Protein AF-A0A1H7WSA3-F1 (afdb_monomer)

Radius of gyration: 20.1 Å; Cα contacts (8 Å, |Δi|>4): 77; chains: 1; bounding box: 46×27×59 Å

Solvent-accessible surface area (backbone atoms only — not comparable to full-atom values): 8936 Å² total; per-residue (Å²): 105,74,69,52,52,51,53,51,46,40,56,50,47,53,51,46,45,50,42,46,51,54,46,38,52,53,59,68,48,92,62,86,74,56,62,66,62,48,53,49,40,53,52,53,44,54,53,47,50,53,51,49,52,54,51,49,57,54,47,53,59,52,44,70,70,46,48,64,62,51,66,78,40,42,83,86,39,47,69,60,53,51,51,51,55,51,53,50,48,52,45,41,54,47,48,52,51,41,54,54,43,50,55,50,44,48,54,42,49,52,52,51,56,61,60,38,60,81,69,67,81,80,87,70,81,70,56,53,58,56,48,50,53,60,73,61,70,74,85,79,80,81,72,65,88,77,78,84,79,77,77,79,125

Foldseek 3Di:
DLLVLLVVLLVLLVVLLVLLVQLVCLLPDPDPRDLVSNVVSVVSNVVSVVVNVVSLVVNVVVCVVCVVVCVVPVVVCVVVVVSVVVSLVSSVVSLVSSVVSLVVSLVSVVVSVVVCVVVPPDDDPPVVVVVVCSVPPDDDNSDRDDDPPPPDD

Nearest PDB structures (foldseek):
  4j2c-assembly1_A  TM=6.382E-01  e=2.704E+00  Homo sapiens

Structure (mmCIF, N/CA/C/O backbone):
data_AF-A0A1H7WSA3-F1
#
_entry.id   AF-A0A1H7WSA3-F1
#
loop_
_atom_site.group_PDB
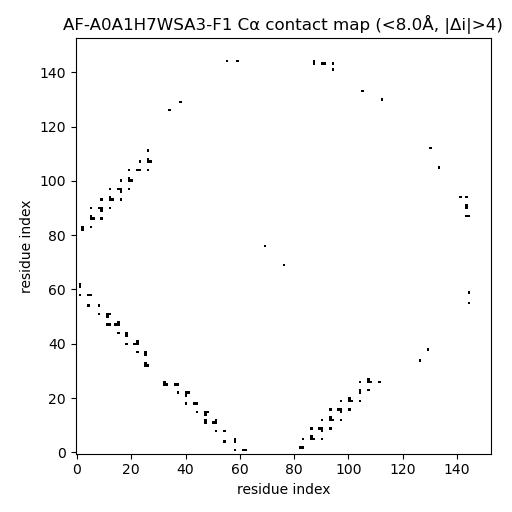_atom_site.id
_atom_site.type_symbol
_atom_site.label_atom_id
_atom_site.label_alt_id
_atom_site.label_comp_id
_atom_site.label_asym_id
_atom_site.label_entity_id
_atom_site.label_seq_id
_atom_site.pdbx_PDB_ins_code
_atom_site.Cartn_x
_atom_site.Cartn_y
_atom_site.Cartn_z
_atom_site.occupancy
_atom_site.B_iso_or_equiv
_atom_site.auth_seq_id
_atom_site.auth_comp_id
_atom_site.auth_asym_id
_atom_site.auth_atom_id
_atom_site.pdbx_PDB_model_num
ATOM 1 N N . MET A 1 1 ? -13.655 12.271 11.735 1.00 70.00 1 MET A N 1
ATOM 2 C CA . MET A 1 1 ? -12.325 12.266 12.392 1.00 70.00 1 MET A CA 1
ATOM 3 C C . MET A 1 1 ? -11.649 10.893 12.370 1.00 70.00 1 MET A C 1
ATOM 5 O O . MET A 1 1 ? -10.976 10.634 11.389 1.00 70.00 1 MET A O 1
ATOM 9 N N . MET A 1 2 ? -11.809 9.987 13.352 1.00 76.44 2 MET A N 1
ATOM 10 C CA . MET A 1 2 ? -11.056 8.708 13.328 1.00 76.44 2 MET A CA 1
ATOM 11 C C . MET A 1 2 ? -11.517 7.744 12.222 1.00 76.44 2 MET A C 1
ATOM 13 O O . MET A 1 2 ? -10.694 7.225 11.476 1.00 76.44 2 MET A O 1
ATOM 17 N N . GLU A 1 3 ? -12.832 7.548 12.076 1.00 84.75 3 GLU A N 1
ATOM 18 C CA . GLU A 1 3 ? -13.389 6.729 10.986 1.00 84.75 3 GLU A CA 1
ATOM 19 C C . GLU A 1 3 ? -12.986 7.265 9.609 1.00 84.75 3 GLU A C 1
ATOM 21 O O . GLU A 1 3 ? -12.591 6.525 8.720 1.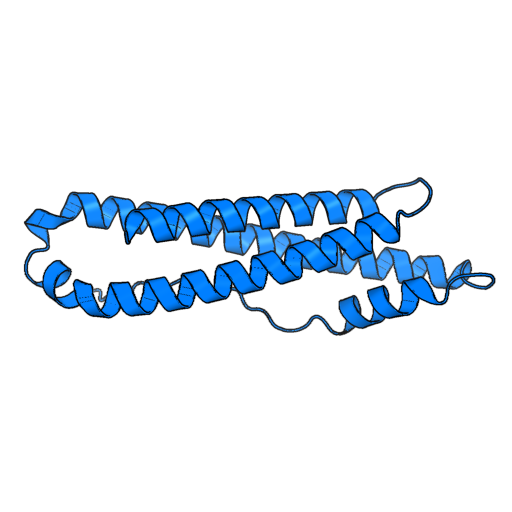00 84.75 3 GLU A O 1
ATOM 26 N N . GLU A 1 4 ? -13.078 8.580 9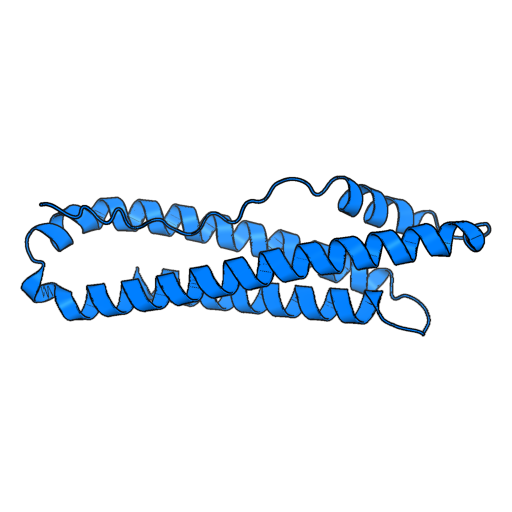.458 1.00 85.56 4 GLU A N 1
ATOM 27 C CA . GLU A 1 4 ? -12.749 9.312 8.240 1.00 85.56 4 GLU A CA 1
ATOM 28 C C . GLU A 1 4 ? -11.269 9.169 7.876 1.00 85.56 4 GLU A C 1
ATOM 30 O O . GLU A 1 4 ? -10.965 8.849 6.736 1.00 85.56 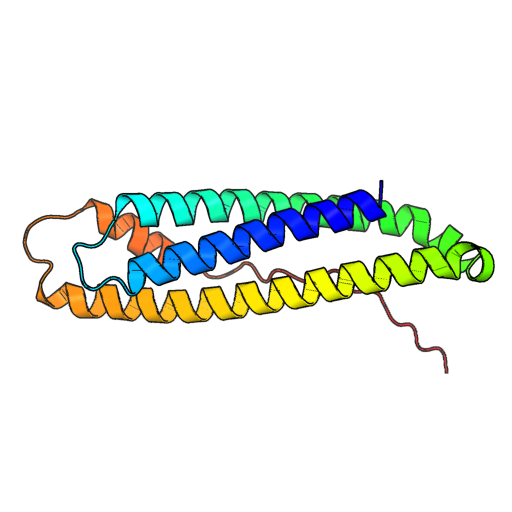4 GLU A O 1
ATOM 35 N N . SER A 1 5 ? -10.363 9.271 8.853 1.00 85.00 5 SER A N 1
ATOM 36 C CA . SER A 1 5 ? -8.932 9.024 8.650 1.00 85.00 5 SER A CA 1
ATOM 37 C C . SER A 1 5 ? -8.652 7.596 8.164 1.00 85.00 5 SER A C 1
ATOM 39 O O . SER A 1 5 ? -7.867 7.410 7.235 1.00 85.00 5 SER A O 1
ATOM 41 N N . LEU A 1 6 ? -9.335 6.588 8.726 1.00 85.81 6 LEU A N 1
ATOM 42 C CA . LEU A 1 6 ? -9.233 5.200 8.257 1.00 85.81 6 LEU A CA 1
ATOM 43 C C . LEU A 1 6 ? -9.774 5.037 6.828 1.00 85.81 6 LEU A C 1
ATOM 45 O O . LEU A 1 6 ? -9.137 4.389 6.001 1.00 85.81 6 LEU A O 1
ATOM 49 N N . ARG A 1 7 ? -10.917 5.654 6.515 1.00 91.00 7 ARG A N 1
ATOM 50 C CA . ARG A 1 7 ? -11.502 5.642 5.164 1.00 91.00 7 ARG A CA 1
ATOM 51 C C . ARG A 1 7 ? -10.621 6.355 4.142 1.00 91.00 7 ARG A C 1
ATOM 53 O O . ARG A 1 7 ? -10.497 5.888 3.016 1.00 91.00 7 ARG A O 1
ATOM 60 N N . ASP A 1 8 ? -9.991 7.459 4.515 1.00 90.31 8 ASP A N 1
ATOM 61 C CA . ASP A 1 8 ? -9.063 8.162 3.634 1.00 90.31 8 ASP A CA 1
ATOM 62 C C . ASP A 1 8 ? -7.786 7.354 3.413 1.00 90.31 8 ASP A C 1
ATOM 64 O O . ASP A 1 8 ? -7.286 7.309 2.292 1.00 90.31 8 ASP A O 1
ATOM 68 N N . LYS A 1 9 ? -7.305 6.634 4.434 1.00 87.25 9 LYS A N 1
ATOM 69 C CA . LYS A 1 9 ? -6.203 5.679 4.271 1.00 87.25 9 LYS A CA 1
ATOM 70 C C . LYS A 1 9 ? -6.561 4.566 3.286 1.00 87.25 9 LYS A C 1
ATOM 72 O O . LYS A 1 9 ? -5.736 4.253 2.436 1.00 87.25 9 LYS A O 1
ATOM 77 N N . ILE A 1 10 ? -7.778 4.022 3.350 1.00 92.50 10 ILE A N 1
ATOM 78 C CA . ILE A 1 10 ? -8.272 3.031 2.378 1.00 92.50 10 ILE A CA 1
ATOM 79 C C . ILE A 1 10 ? -8.197 3.585 0.952 1.00 92.50 10 ILE A C 1
ATOM 81 O O . ILE A 1 10 ? -7.566 2.958 0.110 1.00 92.50 10 ILE A O 1
ATOM 85 N N . LYS A 1 11 ? -8.724 4.790 0.694 1.00 94.38 11 LYS A N 1
ATOM 86 C CA . LYS A 1 11 ? -8.674 5.408 -0.648 1.00 94.38 11 LYS A CA 1
ATOM 87 C C . LYS A 1 11 ? -7.246 5.534 -1.182 1.00 94.38 11 LYS A C 1
ATOM 89 O O . LYS A 1 11 ? -6.987 5.236 -2.342 1.00 94.38 11 LYS A O 1
ATOM 94 N N . VAL A 1 12 ? -6.307 5.960 -0.335 1.00 90.94 12 VAL A N 1
ATOM 95 C CA . VAL A 1 12 ? -4.894 6.086 -0.731 1.00 90.94 12 VAL A CA 1
ATOM 96 C C . VAL A 1 12 ? -4.284 4.713 -1.028 1.00 90.94 12 VAL A C 1
ATOM 98 O O . VAL A 1 12 ? -3.535 4.569 -1.989 1.00 90.94 12 VAL A O 1
ATOM 101 N N . LEU A 1 13 ? -4.615 3.682 -0.246 1.00 89.19 13 LEU A N 1
ATOM 102 C CA . LEU A 1 13 ? -4.156 2.316 -0.511 1.00 89.19 13 LEU A CA 1
ATOM 103 C C . LEU A 1 13 ? -4.744 1.760 -1.818 1.00 89.19 13 LEU A C 1
ATOM 105 O O . LEU A 1 13 ? -4.021 1.126 -2.581 1.00 89.19 13 LEU A O 1
ATOM 109 N N . GLU A 1 14 ? -6.011 2.039 -2.124 1.00 94.94 14 GLU A N 1
ATOM 110 C CA . GLU A 1 14 ? -6.622 1.687 -3.413 1.00 94.94 14 GLU A CA 1
ATOM 111 C C . GLU A 1 14 ? -5.918 2.371 -4.596 1.00 94.94 14 GLU A C 1
ATOM 113 O O . GLU A 1 14 ? -5.734 1.755 -5.646 1.00 94.94 14 GLU A O 1
ATOM 118 N N . GLU A 1 15 ? -5.489 3.628 -4.442 1.00 92.75 15 GLU A N 1
ATOM 119 C CA . GLU A 1 15 ? -4.675 4.327 -5.446 1.00 92.75 15 GLU A CA 1
ATOM 120 C C . GLU A 1 15 ? -3.315 3.640 -5.646 1.00 92.75 15 GLU A C 1
ATOM 122 O O . GLU A 1 15 ? -2.902 3.428 -6.785 1.00 92.75 15 GLU A O 1
ATOM 127 N N . ILE A 1 16 ? -2.655 3.197 -4.570 1.00 87.75 16 ILE A N 1
ATOM 128 C CA . ILE A 1 16 ? -1.394 2.439 -4.670 1.00 87.75 16 ILE A CA 1
ATOM 129 C C . ILE A 1 16 ? -1.610 1.105 -5.396 1.00 87.75 16 ILE A C 1
ATOM 131 O O . ILE A 1 16 ? -0.787 0.724 -6.230 1.00 87.75 16 ILE A O 1
ATOM 135 N N . VAL A 1 17 ? -2.717 0.404 -5.126 1.00 91.19 17 VAL A N 1
ATOM 136 C CA . VAL A 1 17 ? -3.071 -0.829 -5.849 1.00 91.19 17 VAL A CA 1
ATOM 137 C C . VAL A 1 17 ? -3.222 -0.557 -7.347 1.00 91.19 17 VAL A C 1
ATOM 139 O O . VAL A 1 17 ? -2.699 -1.323 -8.153 1.00 91.19 17 VAL A O 1
ATOM 142 N N . LYS A 1 18 ? -3.867 0.548 -7.741 1.00 92.31 18 LYS A N 1
ATOM 143 C CA . LYS A 1 18 ? -3.987 0.930 -9.159 1.00 92.31 18 LYS A CA 1
ATOM 144 C C . LYS A 1 18 ? -2.627 1.217 -9.792 1.00 92.31 18 LYS A C 1
ATOM 146 O O . LYS A 1 18 ? -2.355 0.711 -10.873 1.00 92.31 18 LYS A O 1
ATOM 151 N N . GLU A 1 19 ? -1.750 1.961 -9.119 1.00 86.38 19 GLU A N 1
ATOM 152 C CA . GLU A 1 19 ? -0.394 2.229 -9.627 1.00 86.38 19 GLU A CA 1
ATOM 153 C C . GLU A 1 19 ? 0.456 0.948 -9.730 1.00 86.38 19 GLU A C 1
ATOM 155 O O . GLU A 1 19 ? 1.270 0.814 -10.646 1.00 86.38 19 GLU A O 1
ATOM 160 N N . ASN A 1 20 ? 0.252 -0.032 -8.840 1.00 87.12 20 ASN A N 1
ATOM 161 C CA . ASN A 1 20 ? 0.852 -1.364 -8.971 1.00 87.12 20 ASN A CA 1
ATOM 162 C C . ASN A 1 20 ? 0.411 -2.067 -10.256 1.00 87.12 20 ASN A C 1
ATOM 164 O O . ASN A 1 20 ? 1.251 -2.638 -10.952 1.00 87.12 20 ASN A O 1
ATOM 168 N N . GLU A 1 21 ? -0.878 -2.020 -10.577 1.00 90.56 21 GLU A N 1
ATOM 169 C CA . GLU A 1 21 ? -1.415 -2.627 -11.795 1.00 90.56 21 GLU A CA 1
ATOM 170 C C . GLU A 1 21 ? -0.928 -1.893 -13.053 1.00 90.56 21 GLU A C 1
ATOM 172 O O . GLU A 1 21 ? -0.457 -2.545 -13.980 1.00 90.56 21 GLU A O 1
ATOM 177 N N . THR A 1 22 ? -0.902 -0.557 -13.056 1.00 88.25 22 THR A N 1
ATOM 178 C CA . THR A 1 22 ? -0.330 0.237 -14.159 1.00 88.25 22 THR A CA 1
ATOM 179 C C . THR A 1 22 ? 1.133 -0.130 -14.413 1.00 88.25 22 THR A C 1
ATOM 181 O O . THR A 1 22 ? 1.538 -0.385 -15.546 1.00 88.25 22 THR A O 1
ATOM 184 N N . GLN A 1 23 ? 1.947 -0.206 -13.355 1.00 80.88 23 GLN A N 1
ATOM 185 C CA . GLN A 1 23 ? 3.353 -0.592 -13.479 1.00 80.88 23 GLN A CA 1
ATOM 186 C C . GLN A 1 23 ? 3.503 -2.000 -14.069 1.00 80.88 23 GLN A C 1
ATOM 188 O O . GLN A 1 23 ? 4.384 -2.241 -14.894 1.00 80.88 23 GLN A O 1
ATOM 193 N N . ARG A 1 24 ? 2.647 -2.929 -13.649 1.00 88.38 24 ARG A N 1
ATOM 194 C CA . ARG A 1 24 ? 2.622 -4.303 -14.145 1.00 88.38 24 ARG A CA 1
ATOM 195 C C . ARG A 1 24 ? 2.303 -4.359 -15.634 1.00 88.38 24 ARG A C 1
ATOM 197 O O . ARG A 1 24 ? 3.008 -5.044 -16.364 1.00 88.38 24 ARG A O 1
ATOM 204 N N . GLU A 1 25 ? 1.295 -3.616 -16.083 1.00 88.69 25 GLU A N 1
ATOM 205 C CA . GLU A 1 25 ? 0.914 -3.524 -17.498 1.00 88.69 25 GLU A CA 1
ATOM 206 C C . GLU A 1 25 ? 2.052 -2.965 -18.361 1.00 88.69 25 GLU A C 1
ATOM 208 O O . GLU A 1 25 ? 2.332 -3.501 -19.432 1.00 88.69 25 GLU A O 1
ATOM 213 N N . ILE A 1 26 ? 2.768 -1.946 -17.872 1.00 82.31 26 ILE A N 1
ATOM 214 C CA . ILE A 1 26 ? 3.942 -1.389 -18.563 1.00 82.31 26 ILE A CA 1
ATOM 215 C C . ILE A 1 26 ? 5.067 -2.431 -18.666 1.00 82.31 26 ILE A C 1
ATOM 217 O O . ILE A 1 26 ? 5.687 -2.567 -19.720 1.00 82.31 26 ILE A O 1
ATOM 221 N N . LEU A 1 27 ? 5.322 -3.181 -17.589 1.00 79.38 27 LEU A N 1
ATOM 222 C CA . LEU A 1 27 ? 6.366 -4.210 -17.535 1.00 79.38 27 LEU A CA 1
ATOM 223 C C . LEU A 1 27 ? 6.038 -5.465 -18.360 1.00 79.38 27 LEU A C 1
ATOM 225 O O . LEU A 1 27 ? 6.951 -6.137 -18.836 1.00 79.38 27 LEU A O 1
ATOM 229 N N . GLU A 1 28 ? 4.755 -5.798 -18.506 1.00 83.25 28 GLU A N 1
ATOM 230 C CA . GLU A 1 28 ? 4.269 -6.938 -19.295 1.00 83.25 28 GLU A CA 1
ATOM 231 C C . GLU A 1 28 ? 4.000 -6.576 -20.764 1.00 83.25 28 GLU A C 1
ATOM 233 O O . GLU A 1 28 ? 3.776 -7.469 -21.584 1.00 83.25 28 GLU A O 1
ATOM 238 N N . SER A 1 29 ? 4.038 -5.286 -21.116 1.00 77.75 29 SER A N 1
ATOM 239 C CA . SER A 1 29 ? 3.805 -4.819 -22.481 1.00 77.75 29 SER A CA 1
ATOM 240 C C . SER A 1 29 ? 4.783 -5.460 -23.465 1.00 77.75 29 SER A C 1
ATOM 242 O O . SER A 1 29 ? 6.002 -5.386 -23.320 1.00 77.75 29 SER A O 1
ATOM 244 N N . THR A 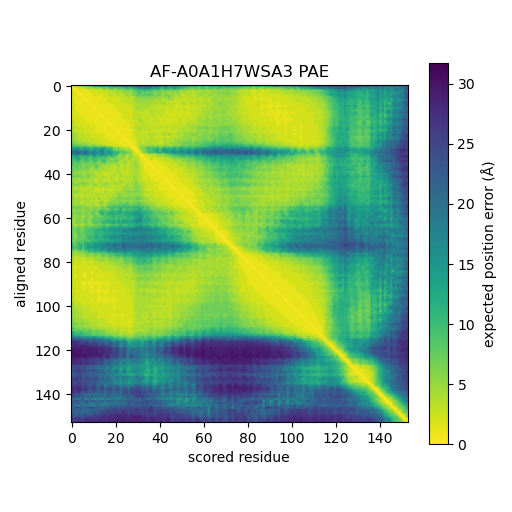1 30 ? 4.234 -6.046 -24.529 1.00 64.88 30 THR A N 1
ATOM 245 C CA . THR A 1 30 ? 5.005 -6.612 -25.645 1.00 64.88 30 THR A CA 1
ATOM 246 C C . THR A 1 30 ? 5.345 -5.573 -26.720 1.00 64.88 30 THR A C 1
ATOM 248 O O . THR A 1 30 ? 5.890 -5.926 -27.765 1.00 64.88 30 THR A O 1
ATOM 251 N N . THR A 1 31 ? 4.969 -4.306 -26.514 1.00 69.06 31 THR A N 1
ATOM 252 C CA . THR A 1 31 ? 5.271 -3.179 -27.413 1.00 69.06 31 THR A CA 1
ATOM 253 C C . THR A 1 31 ? 6.453 -2.357 -26.880 1.00 69.06 31 THR A C 1
ATOM 255 O O . THR A 1 31 ? 7.155 -2.796 -25.971 1.00 69.06 31 THR A O 1
ATOM 258 N N . ALA A 1 32 ? 6.738 -1.185 -27.462 1.00 68.75 32 ALA A N 1
ATOM 259 C CA . ALA A 1 32 ? 7.816 -0.327 -26.975 1.00 68.75 32 ALA A CA 1
ATOM 260 C C . ALA A 1 32 ? 7.583 0.060 -25.505 1.00 68.75 32 ALA A C 1
ATOM 262 O O . ALA A 1 32 ? 6.511 0.544 -25.150 1.00 68.75 32 ALA A O 1
ATOM 263 N N . PHE A 1 33 ? 8.596 -0.143 -24.665 1.00 70.12 33 PHE A N 1
ATOM 264 C CA . PHE A 1 33 ? 8.510 0.154 -23.239 1.00 70.12 33 PHE A CA 1
ATOM 265 C C . PHE A 1 33 ? 8.337 1.651 -22.977 1.00 70.12 33 PHE A C 1
ATOM 267 O O . PHE A 1 33 ? 9.135 2.475 -23.443 1.00 70.12 33 PHE A O 1
ATOM 274 N N . ASP A 1 34 ? 7.297 1.980 -22.212 1.00 75.25 34 ASP A N 1
ATOM 275 C CA . ASP A 1 34 ? 6.982 3.343 -21.800 1.00 75.25 34 ASP A CA 1
ATOM 276 C C . ASP A 1 34 ? 7.811 3.744 -20.573 1.00 75.25 34 ASP A C 1
ATOM 278 O O . ASP A 1 34 ? 7.371 3.651 -19.427 1.00 75.25 34 ASP A O 1
ATOM 282 N N . GLU A 1 35 ? 9.045 4.189 -20.826 1.00 70.06 35 GLU A N 1
ATOM 283 C CA . GLU A 1 35 ? 9.962 4.658 -19.776 1.00 70.06 35 GLU A CA 1
ATOM 284 C C . GLU A 1 35 ? 9.371 5.807 -18.963 1.00 70.06 35 GLU A C 1
ATOM 286 O O . GLU A 1 35 ? 9.496 5.835 -17.742 1.00 70.06 35 GLU A O 1
ATOM 291 N N . LYS A 1 36 ? 8.701 6.745 -19.637 1.00 74.38 36 LYS A N 1
ATOM 292 C CA . LYS A 1 36 ? 8.157 7.928 -18.980 1.00 74.38 36 LYS A CA 1
ATOM 293 C C . LYS A 1 36 ? 6.977 7.550 -18.085 1.00 74.38 36 LYS A C 1
ATOM 295 O O . LYS A 1 36 ? 6.923 7.991 -16.940 1.00 74.38 36 LYS A O 1
ATOM 300 N N . GLY A 1 37 ? 6.071 6.705 -18.577 1.00 76.00 37 GLY A N 1
ATOM 301 C CA . GLY A 1 37 ? 4.964 6.175 -17.783 1.00 76.00 37 GLY A CA 1
ATOM 302 C C . GLY A 1 37 ? 5.444 5.376 -16.570 1.00 76.00 37 GLY A C 1
ATOM 303 O O . GLY A 1 37 ? 4.876 5.509 -15.486 1.00 76.00 37 GLY A O 1
ATOM 304 N N . PHE A 1 38 ? 6.529 4.608 -16.719 1.00 72.81 38 PHE A N 1
ATOM 305 C CA . PHE A 1 38 ? 7.140 3.863 -15.618 1.00 72.81 38 PHE A CA 1
ATOM 306 C C . PHE A 1 38 ? 7.720 4.785 -14.531 1.00 72.81 38 PHE A C 1
ATOM 308 O O . PHE A 1 38 ? 7.432 4.591 -13.347 1.00 72.81 38 PHE A O 1
ATOM 315 N N . ASP A 1 39 ? 8.476 5.818 -14.919 1.00 72.38 39 ASP A N 1
ATOM 316 C CA . ASP A 1 39 ? 9.055 6.802 -13.991 1.00 72.38 39 ASP A CA 1
ATOM 317 C C . ASP A 1 39 ? 7.973 7.599 -13.247 1.00 72.38 39 ASP A C 1
ATOM 319 O O . ASP A 1 39 ? 8.063 7.841 -12.036 1.00 72.38 39 ASP A O 1
ATOM 323 N N . GLU A 1 40 ? 6.913 7.985 -13.958 1.00 79.69 40 GLU A N 1
ATOM 324 C CA . GLU A 1 40 ? 5.772 8.680 -13.374 1.00 79.69 40 GLU A CA 1
ATOM 325 C C . GLU A 1 40 ? 5.004 7.793 -12.382 1.00 79.69 40 GLU A C 1
ATOM 327 O O . GLU A 1 40 ? 4.659 8.261 -11.295 1.00 79.69 40 GLU A O 1
ATOM 332 N N . ALA A 1 41 ? 4.775 6.516 -12.714 1.00 76.50 41 ALA A N 1
ATOM 333 C CA . ALA A 1 41 ? 4.115 5.559 -11.821 1.00 76.50 41 ALA A CA 1
ATOM 334 C C . ALA A 1 41 ? 4.918 5.349 -10.527 1.00 76.50 41 ALA A C 1
ATOM 336 O O . ALA A 1 41 ? 4.360 5.341 -9.429 1.00 76.50 41 ALA A O 1
ATOM 337 N N . ILE A 1 42 ? 6.246 5.253 -10.634 1.00 76.12 42 ILE A N 1
ATOM 338 C CA . ILE A 1 42 ? 7.144 5.186 -9.475 1.00 76.12 42 ILE A CA 1
ATOM 339 C C . ILE A 1 42 ? 7.034 6.450 -8.612 1.00 76.12 42 ILE A C 1
ATOM 341 O O . ILE A 1 42 ? 6.894 6.363 -7.389 1.00 76.12 42 ILE A O 1
ATOM 345 N N . SER A 1 43 ? 7.079 7.622 -9.245 1.00 77.44 43 SER A N 1
ATOM 346 C CA . SER A 1 43 ? 7.044 8.913 -8.553 1.00 77.44 43 SER A CA 1
ATOM 347 C C . SER A 1 43 ? 5.730 9.105 -7.793 1.00 77.44 43 SER A C 1
ATOM 349 O O . SER A 1 43 ? 5.753 9.381 -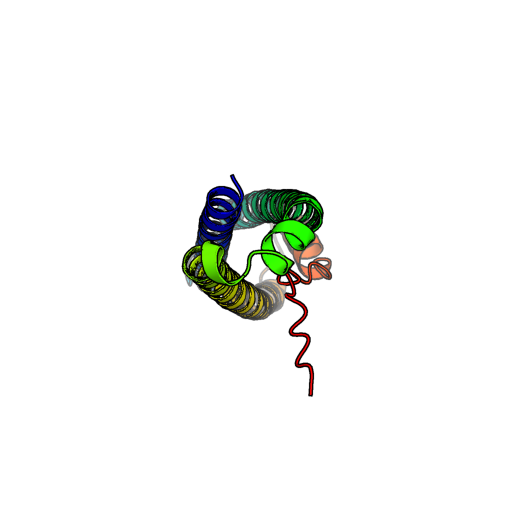6.591 1.00 77.44 43 SER A O 1
ATOM 351 N N . ARG A 1 44 ? 4.591 8.860 -8.460 1.00 78.00 44 ARG A N 1
ATOM 352 C CA . ARG A 1 44 ? 3.253 8.910 -7.849 1.00 78.00 44 ARG A CA 1
ATOM 353 C C . ARG A 1 44 ? 3.144 7.951 -6.672 1.00 78.00 44 ARG A C 1
ATOM 355 O O . ARG A 1 44 ? 2.674 8.329 -5.601 1.00 78.00 44 ARG A O 1
ATOM 362 N N . LYS A 1 45 ? 3.651 6.727 -6.820 1.00 77.06 45 LYS A N 1
ATOM 363 C CA . LYS A 1 45 ? 3.636 5.744 -5.736 1.00 77.06 45 LYS A CA 1
ATOM 364 C C . LYS A 1 45 ? 4.448 6.197 -4.523 1.00 77.06 45 LYS A C 1
ATOM 366 O O . LYS A 1 45 ? 3.994 6.036 -3.392 1.00 77.06 45 LYS A O 1
ATOM 371 N N . GLY A 1 46 ? 5.607 6.818 -4.741 1.00 76.69 46 GLY A N 1
ATOM 372 C CA . GLY A 1 46 ? 6.407 7.409 -3.667 1.00 76.69 46 GLY A CA 1
ATOM 373 C C . GLY A 1 46 ? 5.654 8.490 -2.882 1.00 76.69 46 GLY A C 1
ATOM 374 O O . GLY A 1 46 ? 5.752 8.540 -1.657 1.00 76.69 46 GLY A O 1
ATOM 375 N N . GLU A 1 47 ? 4.870 9.332 -3.557 1.00 81.94 47 GLU A N 1
ATOM 376 C CA . GLU A 1 47 ? 4.021 10.340 -2.905 1.00 81.94 47 GLU A CA 1
ATOM 377 C C . GLU A 1 47 ? 2.878 9.707 -2.105 1.00 81.94 47 GLU A C 1
ATOM 379 O O . GLU A 1 47 ? 2.632 10.093 -0.958 1.00 81.94 47 GLU A O 1
ATOM 384 N N . LEU A 1 48 ? 2.219 8.696 -2.677 1.00 78.06 48 LEU A N 1
ATOM 385 C CA . LEU A 1 48 ? 1.146 7.960 -2.011 1.00 78.06 48 LEU A CA 1
ATOM 386 C C . LEU A 1 48 ? 1.647 7.243 -0.751 1.00 78.06 48 LEU A C 1
ATOM 388 O O . LEU A 1 48 ? 0.982 7.302 0.280 1.00 78.06 48 LEU A O 1
ATOM 392 N N . ILE A 1 49 ? 2.841 6.641 -0.785 1.00 77.94 49 ILE A N 1
ATOM 393 C CA . ILE A 1 49 ? 3.458 6.005 0.392 1.00 77.94 49 ILE A CA 1
ATOM 394 C C . ILE A 1 49 ? 3.672 7.025 1.515 1.00 77.94 49 ILE A C 1
ATOM 396 O O . ILE A 1 49 ? 3.241 6.778 2.640 1.00 77.94 49 ILE A O 1
ATOM 400 N N . ARG A 1 50 ? 4.236 8.205 1.217 1.00 80.19 50 ARG A N 1
ATOM 401 C CA . ARG A 1 50 ? 4.395 9.273 2.227 1.00 80.19 50 ARG A CA 1
ATOM 402 C C . ARG A 1 50 ? 3.049 9.703 2.812 1.00 80.19 50 ARG A C 1
ATOM 404 O O . ARG A 1 50 ? 2.940 9.992 4.001 1.00 80.19 50 ARG A O 1
ATOM 411 N N . ARG A 1 51 ? 1.998 9.746 1.988 1.00 81.25 51 ARG A N 1
ATOM 412 C CA . ARG A 1 51 ? 0.638 10.054 2.449 1.00 81.25 51 ARG A CA 1
ATOM 413 C C . ARG A 1 51 ? 0.099 8.969 3.385 1.00 81.25 51 ARG A C 1
ATOM 415 O O . ARG A 1 51 ? -0.513 9.313 4.394 1.00 81.25 51 ARG A O 1
ATOM 422 N N . VAL A 1 52 ? 0.348 7.691 3.094 1.00 78.69 52 VAL A N 1
ATOM 423 C CA . VAL A 1 52 ? -0.003 6.569 3.983 1.00 78.69 52 VAL A CA 1
ATOM 424 C C . VAL A 1 52 ? 0.736 6.663 5.319 1.00 78.69 52 VAL A C 1
ATOM 426 O O . VAL A 1 52 ? 0.103 6.462 6.354 1.00 78.69 52 VAL A O 1
ATOM 429 N N . GLU A 1 53 ? 2.030 6.993 5.313 1.00 78.06 53 GLU A N 1
ATOM 430 C CA . GLU A 1 53 ? 2.840 7.177 6.530 1.00 78.06 53 GLU A CA 1
ATOM 431 C C . GLU A 1 53 ? 2.272 8.300 7.409 1.00 78.06 53 GLU A C 1
ATOM 433 O O . GLU A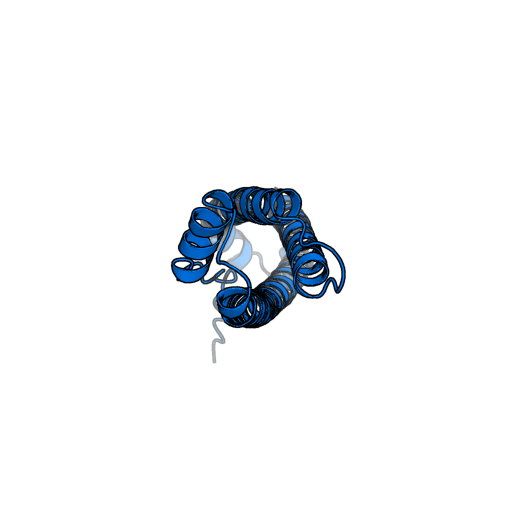 1 53 ? 1.941 8.064 8.570 1.00 78.06 53 GLU A O 1
ATOM 438 N N . ASN A 1 54 ? 2.005 9.473 6.826 1.00 78.81 54 ASN A N 1
ATOM 439 C CA . ASN A 1 54 ? 1.404 10.601 7.546 1.00 78.81 54 ASN A CA 1
ATOM 440 C C . ASN A 1 54 ? 0.027 10.263 8.149 1.00 78.81 54 ASN A C 1
ATOM 442 O O . ASN A 1 54 ? -0.298 10.679 9.263 1.00 78.81 54 ASN A O 1
ATOM 446 N N . LEU A 1 55 ? -0.804 9.510 7.418 1.00 77.75 55 LEU A N 1
ATOM 447 C CA . LEU A 1 55 ? -2.100 9.048 7.925 1.00 77.75 55 LEU A CA 1
ATOM 448 C C . LEU A 1 55 ? -1.940 8.042 9.071 1.00 77.75 55 LEU A C 1
ATOM 450 O O . LEU A 1 55 ? -2.780 8.005 9.970 1.00 77.75 55 LEU A O 1
ATOM 454 N N . ASN A 1 56 ? -0.877 7.235 9.054 1.00 75.88 56 ASN A N 1
ATOM 455 C CA . ASN A 1 56 ? -0.592 6.265 10.103 1.00 75.88 56 ASN A CA 1
ATOM 456 C C . ASN A 1 56 ? -0.223 6.954 11.423 1.00 75.88 56 ASN A C 1
ATOM 458 O O . ASN A 1 56 ? -0.820 6.646 12.454 1.00 75.88 56 ASN A O 1
ATOM 462 N N . ASP A 1 57 ? 0.667 7.942 11.362 1.00 74.69 57 ASP A N 1
ATOM 463 C CA . ASP A 1 57 ? 1.093 8.719 12.530 1.00 74.69 57 ASP A CA 1
ATOM 464 C C . ASP A 1 57 ? -0.087 9.488 13.149 1.00 74.69 57 ASP A C 1
ATOM 466 O O . ASP A 1 57 ? -0.277 9.521 14.371 1.00 74.69 57 ASP A O 1
ATOM 470 N N . GLY A 1 58 ? -0.942 10.068 12.297 1.00 72.62 58 GLY A N 1
ATOM 471 C CA . GLY A 1 58 ? -2.163 10.748 12.729 1.00 72.62 58 GLY A CA 1
ATOM 472 C C . GLY A 1 58 ? -3.163 9.810 13.412 1.00 72.62 58 GLY A C 1
ATOM 473 O O . GLY A 1 58 ? -3.786 10.191 14.408 1.00 72.62 58 GLY A O 1
ATOM 474 N N . PHE A 1 59 ? -3.299 8.577 12.914 1.00 74.38 59 PHE A N 1
ATOM 475 C CA . PHE A 1 59 ? -4.174 7.566 13.504 1.00 74.38 59 PHE A CA 1
ATOM 476 C C . PHE A 1 59 ? -3.686 7.114 14.884 1.00 74.38 59 PHE A C 1
ATOM 478 O O . PHE A 1 59 ? -4.487 7.065 15.817 1.00 74.38 59 PHE A O 1
ATOM 485 N N . GLU A 1 60 ? -2.392 6.821 15.034 1.00 75.88 60 GLU A N 1
ATOM 486 C CA . GLU A 1 60 ? -1.813 6.356 16.300 1.00 75.88 60 GLU A CA 1
ATOM 487 C C . GLU A 1 60 ? -1.960 7.418 17.401 1.00 75.88 60 GLU A C 1
ATOM 489 O O . GLU A 1 60 ? -2.427 7.120 18.502 1.00 75.88 60 GLU A O 1
ATOM 494 N N . SER A 1 61 ? -1.717 8.692 17.069 1.00 76.62 61 SER A N 1
ATOM 495 C CA . SER A 1 61 ? -1.934 9.809 17.998 1.00 76.62 61 SER A CA 1
ATOM 496 C C . SER A 1 61 ? -3.401 9.972 18.417 1.00 76.62 61 SER A C 1
ATOM 498 O O . SER A 1 61 ? -3.693 10.235 19.586 1.00 76.62 61 SER A O 1
ATOM 500 N N . LEU A 1 62 ? -4.342 9.823 17.476 1.00 73.94 62 LEU A N 1
ATOM 501 C CA . LEU A 1 62 ? -5.776 9.881 17.770 1.00 73.94 62 LEU A CA 1
ATOM 502 C C . LEU A 1 62 ? -6.216 8.706 18.641 1.00 73.94 62 LEU A C 1
ATOM 504 O O . LEU A 1 62 ? -6.981 8.916 19.581 1.00 73.94 62 LEU A O 1
ATOM 508 N N . TYR A 1 63 ? -5.727 7.499 18.352 1.00 73.50 63 TYR A N 1
ATOM 509 C CA . TYR A 1 63 ? -6.075 6.287 19.085 1.00 73.50 63 TYR A CA 1
ATOM 510 C C . TYR A 1 63 ? -5.647 6.366 20.545 1.00 73.50 63 TYR A C 1
ATOM 512 O O . TYR A 1 63 ? -6.478 6.154 21.424 1.00 73.50 63 TYR A O 1
ATOM 520 N N . GLU A 1 64 ? -4.402 6.758 20.816 1.00 79.12 64 GLU A N 1
ATOM 521 C CA . GLU A 1 64 ? -3.890 6.883 22.185 1.00 79.12 64 GLU A CA 1
ATOM 522 C C . GLU A 1 64 ? -4.720 7.851 23.043 1.00 79.12 64 GLU A C 1
ATOM 524 O O . GLU A 1 64 ? -4.914 7.625 24.238 1.00 79.12 64 GLU A O 1
ATOM 529 N N . ARG A 1 65 ? -5.295 8.897 22.434 1.00 77.69 65 ARG A N 1
ATOM 530 C CA . ARG A 1 65 ? -6.172 9.848 23.137 1.00 77.69 65 ARG A CA 1
ATOM 531 C C . ARG A 1 65 ? -7.542 9.268 23.475 1.00 77.69 65 ARG A C 1
ATOM 533 O O . ARG A 1 65 ? -8.083 9.597 24.526 1.00 77.69 65 ARG A O 1
ATOM 540 N N . VAL A 1 66 ? -8.109 8.436 22.599 1.00 74.69 66 VAL A N 1
ATOM 541 C CA . VAL A 1 66 ? -9.480 7.909 22.754 1.00 74.69 66 VAL A CA 1
ATOM 542 C C . VAL A 1 66 ? -9.531 6.505 23.359 1.00 74.69 66 VAL A C 1
ATOM 544 O O . VAL A 1 66 ? -10.597 6.057 23.771 1.00 74.69 66 VAL A O 1
ATOM 547 N N . LYS A 1 67 ? -8.396 5.801 23.452 1.00 80.00 67 LYS A N 1
ATOM 548 C CA . LYS A 1 67 ? -8.320 4.414 23.929 1.00 80.00 67 LYS A CA 1
ATOM 549 C C . LYS A 1 67 ? -8.899 4.239 25.335 1.00 80.00 67 LYS A C 1
ATOM 551 O O . LYS A 1 67 ? -9.706 3.336 25.532 1.00 80.00 67 LYS A O 1
ATOM 556 N N . LYS A 1 68 ? -8.552 5.117 26.284 1.00 79.12 68 LYS A N 1
ATOM 557 C CA . LYS A 1 68 ? -9.099 5.064 27.655 1.00 79.12 68 LYS A CA 1
ATOM 558 C C . LYS A 1 68 ? -10.622 5.212 27.679 1.00 79.12 68 LYS A C 1
ATOM 560 O O . LYS A 1 68 ? -11.304 4.423 28.320 1.00 79.12 68 LYS A O 1
ATOM 565 N N . GLU A 1 69 ? -11.159 6.166 26.923 1.00 75.94 69 GLU A N 1
ATOM 566 C CA . GLU A 1 69 ? -12.605 6.407 26.843 1.00 75.94 69 GLU A CA 1
ATOM 567 C C . GLU A 1 69 ? -13.348 5.214 26.214 1.00 75.94 69 GLU A C 1
ATOM 569 O O . GLU A 1 69 ? -14.405 4.797 26.696 1.00 75.94 69 GLU A O 1
ATOM 574 N N . LEU A 1 70 ? -12.760 4.613 25.173 1.00 75.00 70 LEU A N 1
ATOM 575 C CA . LEU A 1 70 ? -13.281 3.403 24.537 1.00 75.00 70 LEU A CA 1
ATOM 576 C C . LEU A 1 70 ? -13.244 2.190 25.475 1.00 75.00 70 LEU A C 1
ATOM 578 O O . LEU A 1 70 ? -14.130 1.341 25.389 1.00 75.00 70 LEU A O 1
ATOM 582 N N . GLU A 1 71 ? -12.243 2.093 26.352 1.00 75.50 71 GLU A N 1
ATOM 583 C CA . GLU A 1 71 ? -12.099 1.001 27.317 1.00 75.50 71 GLU A CA 1
ATOM 584 C C . GLU A 1 71 ? -13.063 1.118 28.504 1.00 75.50 71 GLU A C 1
ATOM 586 O O . GLU A 1 71 ? -13.595 0.098 28.946 1.00 75.50 71 GLU A O 1
ATOM 591 N N . GLU A 1 72 ? -13.328 2.336 28.978 1.00 79.50 72 GLU A N 1
ATOM 592 C CA . GLU A 1 72 ? -14.227 2.611 30.106 1.00 79.50 72 GLU A CA 1
ATOM 593 C C . GLU A 1 72 ? -15.716 2.532 29.719 1.00 79.50 72 GLU A C 1
ATOM 595 O O . GLU A 1 72 ? -16.552 2.183 30.549 1.00 79.50 72 GLU A O 1
ATOM 600 N N . ASN A 1 73 ? -16.064 2.796 28.451 1.00 79.56 73 ASN A N 1
ATOM 601 C CA . ASN A 1 73 ? -17.450 2.815 27.954 1.00 79.56 73 ASN A CA 1
ATOM 602 C C . ASN A 1 73 ? -17.696 1.842 26.782 1.00 79.56 73 ASN A C 1
ATOM 604 O O . ASN A 1 73 ? -18.448 2.150 25.849 1.00 79.56 73 ASN A O 1
ATOM 608 N N . LYS A 1 74 ? -17.085 0.648 26.821 1.00 70.19 74 LYS A N 1
ATOM 609 C CA . LYS A 1 74 ? -17.122 -0.347 25.724 1.00 70.19 74 LYS A CA 1
ATOM 610 C C . LYS A 1 74 ? -18.523 -0.638 25.184 1.00 70.19 74 LYS A C 1
ATOM 612 O O . LYS A 1 74 ? -18.702 -0.687 23.967 1.00 70.19 74 LYS A O 1
ATOM 617 N N . ASP A 1 75 ? -19.520 -0.783 26.055 1.00 76.94 75 ASP A N 1
ATOM 618 C CA . ASP A 1 75 ? -20.887 -1.122 25.639 1.00 76.94 75 ASP A CA 1
ATOM 619 C C . ASP A 1 75 ? -21.549 -0.010 24.815 1.00 76.94 75 ASP A C 1
ATOM 621 O O . ASP A 1 75 ? -22.236 -0.293 23.834 1.00 76.94 75 ASP A O 1
ATOM 625 N N . LYS A 1 76 ? -21.276 1.260 25.141 1.00 79.88 76 LYS A N 1
ATOM 626 C CA . LYS A 1 76 ? -21.799 2.423 24.403 1.00 79.88 76 LYS A CA 1
ATOM 627 C C . LYS A 1 76 ? -21.107 2.632 23.056 1.00 79.88 76 LYS A C 1
ATOM 629 O O . LYS A 1 76 ? -21.674 3.261 22.165 1.00 79.88 76 LYS A O 1
ATOM 634 N N . HIS A 1 77 ? -19.889 2.118 22.895 1.00 79.12 77 HIS A N 1
ATOM 635 C CA . HIS A 1 77 ? -19.080 2.307 21.687 1.00 79.12 77 HIS A CA 1
ATOM 636 C C . HIS A 1 77 ? -18.947 1.051 20.826 1.00 79.12 77 HIS A C 1
ATOM 638 O O . HIS A 1 77 ? -18.269 1.084 19.798 1.00 79.12 77 HIS A O 1
ATOM 644 N N . ARG A 1 78 ? -19.623 -0.041 21.192 1.00 82.06 78 ARG A N 1
ATOM 645 C CA . ARG A 1 78 ? -19.493 -1.357 20.556 1.00 82.06 78 ARG A CA 1
ATOM 646 C C . ARG A 1 78 ? -19.680 -1.330 19.037 1.00 82.06 78 ARG A C 1
ATOM 648 O O . ARG A 1 78 ? -18.902 -1.952 18.316 1.00 82.06 78 ARG A O 1
ATOM 655 N N . GLU A 1 79 ? -20.675 -0.596 18.542 1.00 85.31 79 GLU A N 1
ATOM 656 C CA . GLU A 1 79 ? -20.920 -0.461 17.099 1.00 85.31 79 GLU A CA 1
ATOM 657 C C . GLU A 1 79 ? -19.782 0.276 16.384 1.00 85.31 79 GLU A C 1
ATOM 659 O O . GLU A 1 79 ? -19.286 -0.201 15.364 1.00 85.31 79 GLU A O 1
ATOM 664 N N . LYS A 1 80 ? -19.296 1.386 16.953 1.00 81.38 80 LYS A N 1
ATOM 665 C CA . LYS A 1 80 ? -18.164 2.146 16.398 1.00 81.38 80 LYS A CA 1
ATOM 666 C C . LYS A 1 80 ? -16.866 1.341 16.415 1.00 81.38 80 LYS A C 1
ATOM 668 O O . LYS A 1 80 ? -16.136 1.341 15.430 1.00 81.38 80 LYS A O 1
ATOM 673 N N . ILE A 1 81 ? -16.609 0.596 17.491 1.00 81.31 81 ILE A N 1
ATOM 674 C CA . ILE A 1 81 ? -15.455 -0.310 17.588 1.00 81.31 81 ILE A CA 1
ATOM 675 C C . ILE A 1 81 ? -15.514 -1.359 16.472 1.00 81.31 81 ILE A C 1
ATOM 677 O O . ILE A 1 81 ? -14.507 -1.610 15.811 1.00 81.31 81 ILE A O 1
ATOM 681 N N . LYS A 1 82 ? -16.694 -1.932 16.204 1.00 86.00 82 LYS A N 1
ATOM 682 C CA . LYS A 1 82 ? -16.880 -2.895 15.109 1.00 86.00 82 LYS A CA 1
ATOM 683 C C . LYS A 1 82 ? -16.598 -2.271 13.737 1.00 86.00 82 LYS A C 1
ATOM 685 O O . LYS A 1 82 ? -15.973 -2.920 12.901 1.00 86.00 82 LYS A O 1
ATOM 690 N N . ILE A 1 83 ? -17.016 -1.024 13.511 1.00 88.12 83 ILE A N 1
ATOM 691 C CA . ILE A 1 83 ? -16.704 -0.281 12.279 1.00 88.12 83 ILE A CA 1
ATOM 692 C C . ILE A 1 83 ? -15.188 -0.110 12.128 1.00 88.12 83 ILE A C 1
ATOM 694 O O . ILE A 1 83 ? -14.647 -0.456 11.081 1.00 88.12 83 ILE A O 1
ATOM 698 N N . PHE A 1 84 ? -14.484 0.335 13.173 1.00 84.31 84 PHE A N 1
ATOM 699 C CA . PHE A 1 84 ? -13.024 0.488 13.124 1.00 84.31 84 PHE A CA 1
ATOM 700 C C . PHE A 1 84 ? -12.312 -0.833 12.842 1.00 84.31 84 PHE A C 1
ATOM 702 O O . PHE A 1 84 ? -11.442 -0.883 11.979 1.00 84.31 84 PHE A O 1
ATOM 709 N N . GLN A 1 85 ? -12.725 -1.920 13.497 1.00 80.62 85 GLN A N 1
ATOM 710 C CA . GLN A 1 85 ? -12.170 -3.250 13.240 1.00 80.62 85 GLN A CA 1
ATOM 711 C C . GLN A 1 85 ? -12.348 -3.686 11.781 1.00 80.62 85 GLN A C 1
ATOM 713 O O . GLN A 1 85 ? -11.442 -4.294 11.218 1.00 80.62 85 GLN A O 1
ATOM 718 N N . ASN A 1 86 ? -13.494 -3.388 11.163 1.00 87.38 86 ASN A N 1
ATOM 719 C CA . ASN A 1 86 ? -13.724 -3.703 9.754 1.00 87.38 86 ASN A CA 1
ATOM 720 C C . ASN A 1 86 ? -12.806 -2.883 8.836 1.00 87.38 86 ASN A C 1
ATOM 722 O O . ASN A 1 86 ? -12.149 -3.467 7.980 1.00 87.38 86 ASN A O 1
ATOM 726 N N . LEU A 1 87 ? -12.705 -1.569 9.057 1.00 87.75 87 LEU A N 1
ATOM 727 C CA . LEU A 1 87 ? -11.840 -0.690 8.260 1.00 87.75 87 LEU A CA 1
ATOM 728 C C . LEU A 1 87 ? -10.360 -1.088 8.372 1.00 87.75 87 LEU A C 1
ATOM 730 O O . LEU A 1 87 ? -9.612 -1.015 7.405 1.00 87.75 87 LEU A O 1
ATOM 734 N N . ILE A 1 88 ? -9.924 -1.551 9.543 1.00 82.19 88 ILE A N 1
ATOM 735 C CA . ILE A 1 88 ? -8.543 -2.004 9.754 1.00 82.19 88 ILE A CA 1
ATOM 736 C C . ILE A 1 88 ? -8.268 -3.328 9.047 1.00 82.19 88 ILE A C 1
ATOM 738 O O . ILE A 1 88 ? -7.176 -3.504 8.506 1.00 82.19 88 ILE A O 1
ATOM 742 N N . ARG A 1 89 ? -9.240 -4.251 9.017 1.00 83.94 89 ARG A N 1
ATOM 743 C CA . ARG A 1 89 ? -9.117 -5.467 8.199 1.00 83.94 89 ARG A CA 1
ATOM 744 C C . ARG A 1 89 ? -8.960 -5.110 6.725 1.00 83.94 89 ARG A C 1
ATOM 746 O O . ARG A 1 89 ? -8.014 -5.573 6.108 1.00 83.94 89 ARG A O 1
ATOM 753 N N . GLU A 1 90 ? -9.784 -4.200 6.217 1.00 90.62 90 GLU A N 1
ATOM 754 C CA . GLU A 1 90 ? -9.697 -3.721 4.832 1.00 90.62 90 GLU A CA 1
ATOM 755 C C . GLU A 1 90 ? -8.334 -3.080 4.515 1.00 90.62 90 GLU A C 1
ATOM 757 O O . GLU A 1 90 ? -7.691 -3.431 3.528 1.00 90.62 90 GLU A O 1
ATOM 762 N N . ILE A 1 91 ? -7.820 -2.221 5.402 1.00 86.81 91 ILE A N 1
ATOM 763 C CA . ILE A 1 91 ? -6.461 -1.661 5.298 1.00 86.81 91 ILE A CA 1
ATOM 764 C C . ILE A 1 91 ? -5.396 -2.765 5.263 1.00 86.81 91 ILE A C 1
ATOM 766 O O . ILE A 1 91 ? -4.423 -2.661 4.514 1.00 86.81 91 ILE A O 1
ATOM 770 N N . THR A 1 92 ? -5.553 -3.804 6.084 1.00 83.00 92 THR A N 1
ATOM 771 C CA . THR A 1 92 ? -4.605 -4.924 6.167 1.00 83.00 92 THR A CA 1
ATOM 772 C C . THR A 1 92 ? -4.612 -5.738 4.875 1.00 83.00 92 THR A C 1
ATOM 774 O O . THR A 1 92 ? -3.548 -6.029 4.333 1.00 83.00 92 THR A O 1
ATOM 777 N N . ASP A 1 93 ? -5.794 -6.040 4.342 1.00 87.44 93 ASP A N 1
ATOM 778 C CA . ASP A 1 93 ? -5.956 -6.777 3.089 1.00 87.44 93 ASP A CA 1
ATOM 779 C C . ASP A 1 93 ? -5.364 -5.998 1.905 1.00 87.44 93 ASP A C 1
ATOM 781 O O . ASP A 1 93 ? -4.587 -6.553 1.123 1.00 87.44 93 ASP A O 1
ATOM 785 N N . LEU A 1 94 ? -5.636 -4.690 1.819 1.00 90.31 94 LEU A N 1
ATOM 786 C CA . LEU A 1 94 ? -5.034 -3.813 0.811 1.00 90.31 94 LEU A CA 1
ATOM 787 C C . LEU A 1 94 ? -3.508 -3.757 0.944 1.00 90.31 94 LEU A C 1
ATOM 789 O O . LEU A 1 94 ? -2.805 -3.858 -0.059 1.00 90.31 94 LEU A O 1
ATOM 793 N N . SER A 1 95 ? -2.981 -3.658 2.167 1.00 84.56 95 SER A N 1
ATOM 794 C CA . SER A 1 95 ? -1.529 -3.635 2.410 1.00 84.56 95 SER A CA 1
ATOM 795 C C . SER A 1 95 ? -0.857 -4.931 1.945 1.00 84.56 95 SER A C 1
ATOM 797 O O . SER A 1 95 ? 0.168 -4.881 1.265 1.00 84.56 95 SER A O 1
ATOM 799 N N . ASN A 1 96 ? -1.469 -6.085 2.231 1.00 83.56 96 ASN A N 1
ATOM 800 C CA . ASN A 1 96 ? -0.989 -7.386 1.759 1.00 83.56 96 ASN A CA 1
ATOM 801 C C . ASN A 1 96 ? -1.028 -7.481 0.224 1.00 83.56 96 ASN A C 1
ATOM 803 O O . ASN A 1 96 ? -0.087 -7.982 -0.393 1.00 83.56 96 ASN A O 1
ATOM 807 N N . SER A 1 97 ? -2.096 -6.975 -0.404 1.00 89.38 97 SER A N 1
ATOM 808 C CA . SER A 1 97 ? -2.214 -6.921 -1.866 1.00 89.38 97 SER A CA 1
ATOM 809 C C . SER A 1 97 ? -1.132 -6.039 -2.495 1.00 89.38 97 SER A C 1
ATOM 811 O O . SER A 1 97 ? -0.554 -6.406 -3.519 1.00 89.38 97 SER A O 1
ATOM 813 N N . ILE A 1 98 ? -0.828 -4.893 -1.879 1.00 87.69 98 ILE A N 1
ATOM 814 C CA . ILE A 1 98 ? 0.238 -3.990 -2.325 1.00 87.69 98 ILE A CA 1
ATOM 815 C C . ILE A 1 98 ? 1.597 -4.686 -2.231 1.00 87.69 98 ILE A C 1
ATOM 817 O O . ILE A 1 98 ? 2.338 -4.678 -3.210 1.00 87.69 98 ILE A O 1
ATOM 821 N N . GLU A 1 99 ? 1.913 -5.331 -1.104 1.00 84.25 99 GLU A N 1
ATOM 822 C CA . GLU A 1 99 ? 3.188 -6.039 -0.916 1.00 84.25 99 GLU A CA 1
ATOM 823 C C . GLU A 1 99 ? 3.367 -7.178 -1.934 1.00 84.25 99 GLU A C 1
ATOM 825 O O . GLU A 1 99 ? 4.436 -7.329 -2.537 1.00 84.25 99 GLU A O 1
ATOM 830 N N . ALA A 1 100 ? 2.311 -7.957 -2.177 1.00 87.38 100 ALA A N 1
ATOM 831 C CA . ALA A 1 100 ? 2.326 -9.013 -3.183 1.00 87.38 100 ALA A CA 1
ATOM 832 C C . ALA A 1 100 ? 2.531 -8.454 -4.603 1.00 87.38 100 ALA A C 1
ATOM 834 O O . ALA A 1 100 ? 3.347 -8.987 -5.364 1.00 87.38 100 ALA A O 1
ATOM 835 N N . GLY A 1 101 ? 1.831 -7.366 -4.945 1.00 88.19 101 GLY A N 1
ATOM 836 C CA . GLY A 1 101 ? 1.964 -6.669 -6.226 1.00 88.19 101 GLY A CA 1
ATOM 837 C C . GLY A 1 101 ? 3.368 -6.106 -6.445 1.00 88.19 101 GLY A C 1
ATOM 838 O O . GLY A 1 101 ? 3.967 -6.345 -7.491 1.00 88.19 101 GLY A O 1
ATOM 839 N N . GLU A 1 102 ? 3.947 -5.459 -5.434 1.00 86.38 102 GLU A N 1
ATOM 840 C CA . GLU A 1 102 ? 5.319 -4.940 -5.471 1.00 86.38 102 GLU A CA 1
ATOM 841 C C . GLU A 1 102 ? 6.345 -6.044 -5.701 1.00 86.38 102 GLU A C 1
ATOM 843 O O . GLU A 1 102 ? 7.232 -5.923 -6.546 1.00 86.38 102 GLU A O 1
ATOM 848 N N . LYS A 1 103 ? 6.206 -7.172 -4.997 1.00 85.75 103 LYS A N 1
ATOM 849 C CA . LYS A 1 103 ? 7.098 -8.317 -5.188 1.00 85.75 103 LYS A CA 1
ATOM 850 C C . LYS A 1 103 ? 7.012 -8.866 -6.615 1.00 85.75 103 LYS A C 1
ATOM 852 O O . LYS A 1 103 ? 8.048 -9.189 -7.197 1.00 85.75 103 LYS A O 1
ATOM 857 N N . ARG A 1 104 ? 5.805 -8.950 -7.187 1.00 88.31 104 ARG A N 1
ATOM 858 C CA . ARG A 1 104 ? 5.591 -9.378 -8.579 1.00 88.31 104 ARG A CA 1
ATOM 859 C C . ARG A 1 104 ? 6.208 -8.392 -9.567 1.00 88.31 104 ARG A C 1
ATOM 861 O O . ARG A 1 104 ? 7.006 -8.811 -10.406 1.00 88.31 104 ARG A O 1
ATOM 868 N N . ASN A 1 105 ? 5.880 -7.107 -9.449 1.00 86.44 105 ASN A N 1
ATOM 869 C CA . ASN A 1 105 ? 6.450 -6.053 -10.289 1.00 86.44 105 ASN A CA 1
ATOM 870 C C . ASN A 1 105 ? 7.973 -6.061 -10.192 1.00 86.44 105 ASN A C 1
ATOM 872 O O . ASN A 1 105 ? 8.654 -5.832 -11.192 1.00 86.44 105 ASN A O 1
ATOM 876 N N . LYS A 1 106 ? 8.510 -6.450 -9.026 1.00 83.44 106 LYS A N 1
ATOM 877 C CA . LYS A 1 106 ? 9.948 -6.524 -8.823 1.00 83.44 106 LYS A CA 1
ATOM 878 C C . LYS A 1 106 ? 10.631 -7.570 -9.651 1.00 83.44 106 LYS A C 1
ATOM 880 O O . LYS A 1 106 ? 11.633 -7.285 -10.307 1.00 83.44 106 LYS A O 1
ATOM 885 N N . THR A 1 107 ? 10.049 -8.752 -9.673 1.00 85.12 107 THR A N 1
ATOM 886 C CA . THR A 1 107 ? 10.506 -9.821 -10.547 1.00 85.12 107 THR A CA 1
ATOM 887 C C . THR A 1 107 ? 10.340 -9.452 -12.024 1.00 85.12 107 THR A C 1
ATOM 889 O O . THR A 1 107 ? 11.260 -9.681 -12.805 1.00 85.12 107 THR A O 1
ATOM 892 N N . LEU A 1 108 ? 9.220 -8.833 -12.416 1.00 84.12 108 LEU A N 1
ATOM 893 C CA . LEU A 1 108 ? 8.980 -8.418 -13.805 1.00 84.12 108 LEU A CA 1
ATOM 894 C C . LEU A 1 108 ? 10.008 -7.389 -14.292 1.00 84.12 108 LEU A C 1
ATOM 896 O O . LEU A 1 108 ? 10.623 -7.590 -15.338 1.00 84.12 108 LEU A O 1
ATOM 900 N N . ALA A 1 109 ? 10.267 -6.342 -13.507 1.00 77.31 109 ALA A N 1
ATOM 901 C CA . ALA A 1 109 ? 11.283 -5.341 -13.816 1.00 77.31 109 ALA A CA 1
ATOM 902 C C . ALA A 1 109 ? 12.678 -5.969 -13.923 1.00 77.31 109 ALA A C 1
ATOM 904 O O . ALA A 1 109 ? 13.393 -5.737 -14.897 1.00 77.31 109 ALA A O 1
ATOM 905 N N . GLN A 1 110 ? 13.054 -6.831 -12.974 1.00 77.12 110 GLN A N 1
ATOM 906 C CA . GLN A 1 110 ? 14.329 -7.550 -13.027 1.00 77.12 110 GLN A CA 1
ATOM 907 C C . GLN A 1 110 ? 14.474 -8.381 -14.308 1.00 77.12 110 GLN A C 1
ATOM 909 O O . GLN A 1 110 ? 15.530 -8.334 -14.943 1.00 77.12 110 GLN A O 1
ATOM 914 N N . ASN A 1 111 ? 13.428 -9.102 -14.715 1.00 78.00 111 ASN A N 1
ATOM 915 C CA . ASN A 1 111 ? 13.434 -9.902 -15.940 1.00 78.00 111 ASN A CA 1
ATOM 916 C C . ASN A 1 111 ? 13.524 -9.025 -17.194 1.00 78.00 111 ASN A C 1
ATOM 918 O O . ASN A 1 111 ? 14.338 -9.307 -18.077 1.00 78.00 111 ASN A O 1
ATOM 922 N N . TYR A 1 112 ? 12.740 -7.946 -17.252 1.00 74.50 112 TYR A N 1
ATOM 923 C CA . TYR A 1 112 ? 12.732 -6.996 -18.363 1.00 74.50 112 TYR A CA 1
ATOM 924 C C . TYR A 1 112 ? 14.119 -6.372 -18.576 1.00 74.50 112 TYR A C 1
ATOM 926 O O . TYR A 1 112 ? 14.674 -6.420 -19.678 1.00 74.50 112 TYR A O 1
ATOM 934 N N . PHE A 1 113 ? 14.742 -5.863 -17.510 1.00 69.38 113 PHE A N 1
ATOM 935 C CA . PHE A 1 113 ? 16.054 -5.220 -17.593 1.00 69.38 113 PHE A CA 1
ATOM 936 C C . PHE A 1 113 ? 17.205 -6.212 -17.810 1.00 69.38 113 PHE A C 1
ATOM 938 O O . PHE A 1 113 ? 18.166 -5.896 -18.514 1.00 69.38 113 PHE A O 1
ATOM 945 N N . SER A 1 114 ? 17.107 -7.430 -17.265 1.00 69.56 114 SER A N 1
ATOM 946 C CA . SER A 1 114 ? 18.100 -8.485 -17.518 1.00 69.56 114 SER A CA 1
ATOM 947 C C . SER A 1 114 ? 18.062 -8.969 -18.967 1.00 69.56 114 SER A C 1
ATOM 949 O O . SER A 1 114 ? 19.113 -9.176 -19.566 1.00 69.56 114 SER A O 1
ATOM 951 N N . SER A 1 115 ? 16.867 -9.090 -19.550 1.00 65.31 115 SER A N 1
ATOM 952 C CA . SER A 1 115 ? 16.684 -9.480 -20.956 1.00 65.31 115 SER A CA 1
ATOM 953 C C . SER A 1 115 ? 17.082 -8.350 -21.909 1.00 65.31 115 SER A C 1
ATOM 955 O O . SER A 1 115 ? 17.694 -8.587 -22.950 1.00 65.31 115 SER A O 1
ATOM 957 N N . SER A 1 116 ? 16.824 -7.102 -21.511 1.00 58.69 116 SER A N 1
ATOM 958 C CA . SER A 1 116 ? 17.210 -5.922 -22.281 1.00 58.69 116 SER A CA 1
ATOM 959 C C . SER A 1 116 ? 18.727 -5.711 -22.323 1.00 58.69 116 SER A C 1
ATOM 961 O O . SER A 1 116 ? 19.212 -5.173 -23.310 1.00 58.69 116 SER A O 1
ATOM 963 N N . LYS A 1 117 ? 19.529 -6.193 -21.356 1.00 50.53 117 LYS A N 1
ATOM 964 C CA . LYS A 1 117 ? 21.011 -6.110 -21.416 1.00 50.53 117 LYS A CA 1
ATOM 965 C C . LYS A 1 117 ? 21.625 -6.716 -22.691 1.00 50.53 117 LYS A C 1
ATOM 967 O O . LYS A 1 117 ? 22.717 -6.310 -23.067 1.00 50.53 117 LYS A O 1
ATOM 972 N N . GLY A 1 118 ? 20.933 -7.635 -23.374 1.00 46.38 118 GLY A N 1
ATOM 973 C CA . GLY A 1 118 ? 21.346 -8.152 -24.687 1.00 46.38 118 GLY A CA 1
ATOM 974 C C . GLY A 1 118 ? 21.056 -7.216 -25.875 1.00 46.38 118 GLY A C 1
ATOM 975 O O . GLY A 1 118 ? 21.687 -7.355 -26.918 1.00 46.38 118 GLY A O 1
ATOM 976 N N . GLN A 1 119 ? 20.136 -6.254 -25.725 1.00 44.41 119 GLN A N 1
ATOM 977 C CA . GLN A 1 119 ? 19.735 -5.266 -26.745 1.00 44.41 119 GLN A CA 1
ATOM 978 C C . GLN A 1 119 ? 20.157 -3.815 -26.407 1.00 44.41 119 GLN A C 1
ATOM 980 O O . GLN A 1 119 ? 20.192 -2.957 -27.291 1.00 44.41 119 GLN A O 1
ATOM 985 N N . ILE A 1 120 ? 20.517 -3.520 -25.150 1.00 45.94 120 ILE A N 1
ATOM 986 C CA . ILE A 1 120 ? 20.979 -2.209 -24.655 1.00 45.94 120 ILE A CA 1
ATOM 987 C C . ILE A 1 120 ? 22.445 -2.000 -25.056 1.00 45.94 120 ILE A C 1
ATOM 989 O O . ILE A 1 120 ? 23.352 -2.091 -24.238 1.00 45.94 120 ILE A O 1
ATOM 993 N N . ASN A 1 121 ? 22.702 -1.728 -26.332 1.00 42.59 121 ASN A N 1
ATOM 994 C CA . ASN A 1 121 ? 24.031 -1.290 -26.768 1.00 42.59 121 ASN A CA 1
ATOM 995 C C . ASN A 1 121 ? 24.026 0.040 -27.518 1.00 42.59 121 ASN A C 1
ATOM 997 O O . ASN A 1 121 ? 25.070 0.425 -28.034 1.00 42.59 121 ASN A O 1
ATOM 1001 N N . GLN A 1 122 ? 22.897 0.763 -27.589 1.00 43.25 122 GLN A N 1
ATOM 1002 C CA . GLN A 1 122 ? 22.892 1.996 -28.382 1.00 43.25 122 GLN A CA 1
ATOM 1003 C C . GLN A 1 122 ? 22.362 3.288 -27.757 1.00 43.25 122 GLN A C 1
ATOM 1005 O O . GLN A 1 122 ? 22.919 4.296 -28.161 1.00 43.25 122 GLN A O 1
ATOM 1010 N N . ASN A 1 123 ? 21.398 3.378 -26.816 1.00 45.09 123 ASN A N 1
ATOM 1011 C CA . ASN A 1 123 ? 20.749 4.708 -26.683 1.00 45.09 123 ASN A CA 1
ATOM 1012 C C . ASN A 1 123 ? 20.167 5.249 -25.359 1.00 45.09 123 ASN A C 1
ATOM 1014 O O . ASN A 1 123 ? 19.542 6.302 -25.442 1.00 45.09 123 ASN A O 1
ATOM 1018 N N . ARG A 1 124 ? 20.303 4.672 -24.151 1.00 50.25 124 ARG A N 1
ATOM 1019 C CA . ARG A 1 124 ? 19.503 5.202 -23.009 1.00 50.25 124 ARG A CA 1
ATOM 1020 C C . ARG A 1 124 ? 20.217 5.275 -21.654 1.00 50.25 124 ARG A C 1
ATOM 1022 O O . ARG A 1 124 ? 20.230 4.321 -20.892 1.00 50.25 124 ARG A O 1
ATOM 1029 N N . LYS A 1 125 ? 20.748 6.465 -21.329 1.00 48.06 125 LYS A N 1
ATOM 1030 C CA . LYS A 1 125 ? 21.185 6.859 -19.970 1.00 48.06 125 LYS A CA 1
ATOM 1031 C C . LYS A 1 125 ? 20.009 7.142 -19.009 1.00 48.06 125 LYS A C 1
ATOM 1033 O O . LYS A 1 125 ? 20.234 7.173 -17.806 1.00 48.06 125 LYS A O 1
ATOM 1038 N N . SER A 1 126 ? 18.784 7.335 -19.513 1.00 44.59 126 SER A N 1
ATOM 1039 C CA . SER A 1 126 ? 17.574 7.621 -18.714 1.00 44.59 126 SER A CA 1
ATOM 1040 C C . SER A 1 126 ? 17.099 6.421 -17.891 1.00 44.59 126 SER A C 1
ATOM 1042 O O . SER A 1 126 ? 16.753 6.575 -16.727 1.00 44.59 126 SER A O 1
ATOM 1044 N N . SER A 1 127 ? 17.164 5.212 -18.457 1.00 52.78 127 SER A N 1
ATOM 1045 C CA . SER A 1 127 ? 16.660 3.995 -17.812 1.00 52.78 127 SER A CA 1
ATOM 1046 C C . SER A 1 127 ? 17.484 3.564 -16.590 1.00 52.78 127 SER A C 1
ATOM 1048 O O . SER A 1 127 ? 16.937 2.960 -15.675 1.00 52.78 127 SER A O 1
ATOM 1050 N N . GLN A 1 128 ? 18.772 3.928 -16.517 1.00 54.12 128 GLN A N 1
ATOM 1051 C CA . GLN A 1 128 ? 19.658 3.534 -15.414 1.00 54.12 128 GLN A CA 1
ATOM 1052 C C . GLN A 1 128 ? 19.211 4.109 -14.063 1.00 54.12 128 GLN A C 1
ATOM 1054 O O . GLN A 1 128 ? 19.285 3.406 -13.065 1.00 54.12 128 GLN A O 1
ATOM 1059 N N . ALA A 1 129 ? 18.703 5.345 -14.024 1.00 52.41 129 ALA A N 1
ATOM 1060 C CA . ALA A 1 129 ? 18.224 5.962 -12.785 1.00 52.41 129 ALA A CA 1
ATOM 1061 C C . ALA A 1 129 ? 16.959 5.268 -12.249 1.00 52.41 129 ALA A C 1
ATOM 1063 O O . ALA A 1 129 ? 16.855 5.016 -11.049 1.00 52.41 129 ALA A O 1
ATOM 1064 N N . ALA A 1 130 ? 16.038 4.894 -13.143 1.00 50.31 130 ALA A N 1
ATOM 1065 C CA . ALA A 1 130 ? 14.858 4.099 -12.813 1.00 50.31 130 ALA A CA 1
ATOM 1066 C C . ALA A 1 130 ? 15.247 2.696 -12.320 1.00 50.31 130 ALA A C 1
ATOM 1068 O O . ALA A 1 130 ? 14.711 2.202 -11.330 1.00 50.31 130 ALA A O 1
ATOM 1069 N N . LEU A 1 131 ? 16.236 2.078 -12.975 1.00 54.16 131 LEU A N 1
ATOM 1070 C CA . LEU A 1 131 ? 16.810 0.780 -12.611 1.00 54.16 131 LEU A CA 1
ATOM 1071 C C . LEU A 1 131 ? 17.480 0.819 -11.232 1.00 54.16 131 LEU A C 1
ATOM 1073 O O . LEU A 1 131 ? 17.226 -0.050 -10.402 1.00 54.16 131 LEU A O 1
ATOM 1077 N N . ASP A 1 132 ? 18.301 1.836 -10.969 1.00 56.88 132 ASP A N 1
ATOM 1078 C CA . ASP A 1 132 ? 19.014 2.015 -9.705 1.00 56.88 132 ASP A CA 1
ATOM 1079 C C . ASP A 1 132 ? 18.032 2.288 -8.562 1.00 56.88 132 ASP A C 1
ATOM 1081 O O . ASP A 1 132 ? 18.149 1.669 -7.504 1.00 56.88 132 ASP A O 1
ATOM 1085 N N . TYR A 1 133 ? 17.008 3.122 -8.783 1.00 52.81 133 TYR A N 1
ATOM 1086 C CA . TYR A 1 133 ? 15.900 3.316 -7.840 1.00 52.81 133 TYR A CA 1
ATOM 1087 C C . TYR A 1 133 ? 15.208 1.984 -7.518 1.00 52.81 133 TYR A C 1
ATOM 1089 O O . TYR A 1 133 ? 14.984 1.643 -6.358 1.00 52.81 133 TYR A O 1
ATOM 1097 N N . TYR A 1 134 ? 14.939 1.176 -8.542 1.00 52.53 134 TYR A N 1
ATOM 1098 C CA . TYR A 1 134 ? 14.225 -0.083 -8.394 1.00 52.53 134 TYR A CA 1
ATOM 1099 C C . TYR A 1 134 ? 15.044 -1.183 -7.693 1.00 52.53 134 TYR A C 1
ATOM 1101 O O . TYR A 1 134 ? 14.530 -1.953 -6.876 1.00 52.53 134 TYR A O 1
ATOM 1109 N N . LEU A 1 135 ? 16.347 -1.242 -7.971 1.00 51.75 135 LEU A N 1
ATOM 1110 C CA . LEU A 1 135 ? 17.287 -2.150 -7.312 1.00 51.75 135 LEU A CA 1
ATOM 1111 C C . LEU A 1 135 ? 17.557 -1.748 -5.855 1.00 51.75 135 LEU A C 1
ATOM 1113 O O . LEU A 1 135 ? 17.789 -2.625 -5.018 1.00 51.75 135 LEU A O 1
ATOM 1117 N N . THR A 1 136 ? 17.497 -0.450 -5.540 1.00 51.47 136 THR A N 1
ATOM 1118 C CA . THR A 1 136 ? 17.729 0.087 -4.189 1.00 51.47 136 THR A CA 1
ATOM 1119 C C . THR A 1 136 ? 16.472 0.186 -3.329 1.00 51.47 136 THR A C 1
ATOM 1121 O O . THR A 1 136 ? 16.605 0.341 -2.114 1.00 51.47 136 THR A O 1
ATOM 1124 N N . MET A 1 137 ? 15.270 0.012 -3.898 1.00 48.56 137 MET A N 1
ATOM 1125 C CA . MET A 1 137 ? 14.016 -0.046 -3.145 1.00 48.56 137 MET A CA 1
ATOM 1126 C C . MET A 1 137 ? 13.971 -1.322 -2.290 1.00 48.56 137 MET A C 1
ATOM 1128 O O . MET A 1 137 ? 13.515 -2.409 -2.664 1.00 48.56 137 MET A O 1
ATOM 1132 N N . ASN A 1 138 ? 14.544 -1.177 -1.107 1.00 47.34 138 ASN A N 1
ATOM 1133 C CA . ASN A 1 138 ? 14.462 -2.076 0.014 1.00 47.34 138 ASN A CA 1
ATOM 1134 C C . ASN A 1 138 ? 14.067 -1.190 1.195 1.00 47.34 138 ASN A C 1
ATOM 1136 O O . ASN A 1 138 ? 14.842 -0.308 1.558 1.00 47.34 138 ASN A O 1
ATOM 1140 N N . LYS A 1 139 ? 12.895 -1.470 1.782 1.00 44.84 139 LYS A N 1
ATOM 1141 C CA . LYS A 1 139 ? 12.285 -0.850 2.978 1.00 44.84 139 LYS A CA 1
ATOM 1142 C C . LYS A 1 139 ? 11.166 0.164 2.706 1.00 44.84 139 LYS A C 1
ATOM 1144 O O . LYS A 1 139 ? 11.338 1.360 2.879 1.00 44.84 139 LYS A O 1
ATOM 1149 N N . SER A 1 140 ? 9.960 -0.349 2.522 1.00 44.91 140 SER A N 1
ATOM 1150 C CA . SER A 1 140 ? 8.835 0.127 3.329 1.00 44.91 140 SER A CA 1
ATOM 1151 C C . SER A 1 140 ? 7.994 -1.092 3.690 1.00 44.91 140 SER A C 1
ATOM 1153 O O . SER A 1 140 ? 7.190 -1.595 2.913 1.00 44.91 140 SER A O 1
ATOM 1155 N N . LYS A 1 141 ? 8.239 -1.655 4.877 1.00 42.84 141 LYS A N 1
ATOM 1156 C CA . LYS A 1 141 ? 7.246 -2.549 5.472 1.00 42.84 141 LYS A CA 1
ATOM 1157 C C . LYS A 1 141 ? 6.069 -1.650 5.830 1.00 42.84 141 LYS A C 1
ATOM 1159 O O . LYS A 1 141 ? 6.139 -0.966 6.852 1.00 42.84 141 LYS A O 1
ATOM 1164 N N . ILE A 1 142 ? 5.044 -1.600 4.977 1.00 45.66 142 ILE A N 1
ATOM 1165 C CA . ILE A 1 142 ? 3.762 -0.980 5.322 1.00 45.66 142 ILE A CA 1
ATOM 1166 C C . ILE A 1 142 ? 3.241 -1.790 6.502 1.00 45.66 142 ILE A C 1
ATOM 1168 O O . ILE A 1 142 ? 2.739 -2.898 6.346 1.00 45.66 142 ILE A O 1
ATOM 1172 N N . THR A 1 143 ? 3.490 -1.287 7.707 1.00 47.81 143 THR A N 1
ATOM 1173 C CA . THR A 1 143 ? 3.142 -2.003 8.926 1.00 47.81 143 THR A CA 1
ATOM 1174 C C . THR A 1 143 ? 1.672 -1.705 9.198 1.00 47.81 143 THR A C 1
ATOM 1176 O O . THR A 1 143 ? 1.321 -0.534 9.374 1.00 47.81 143 THR A O 1
ATOM 1179 N N . PRO A 1 144 ? 0.785 -2.716 9.185 1.00 41.66 144 PRO A N 1
ATOM 1180 C CA . PRO A 1 144 ? -0.619 -2.483 9.471 1.00 41.66 144 PRO A CA 1
ATOM 1181 C C . PRO A 1 144 ? -0.768 -1.982 10.917 1.00 41.66 144 PRO A C 1
ATOM 1183 O O . PRO A 1 144 ? -0.050 -2.478 11.794 1.00 41.66 144 PRO A O 1
ATOM 1186 N N . PRO A 1 145 ? -1.688 -1.037 11.194 1.00 45.91 145 PRO A N 1
ATOM 1187 C CA . PRO A 1 145 ? -1.999 -0.630 12.561 1.00 45.91 145 PRO A CA 1
ATOM 1188 C C . PRO A 1 145 ? -2.396 -1.864 13.381 1.00 45.91 145 PRO A C 1
ATOM 1190 O O . PRO A 1 145 ? -3.358 -2.555 13.045 1.00 45.91 145 PRO A O 1
ATOM 1193 N N . GLN A 1 146 ? -1.644 -2.168 14.438 1.00 53.81 146 GLN A N 1
ATOM 1194 C CA . GLN A 1 146 ? -1.913 -3.316 15.302 1.00 53.81 146 GLN A CA 1
ATOM 1195 C C . GLN A 1 146 ? -2.888 -2.898 16.406 1.00 53.81 146 GLN A C 1
ATOM 1197 O O . GLN A 1 146 ? -2.574 -2.03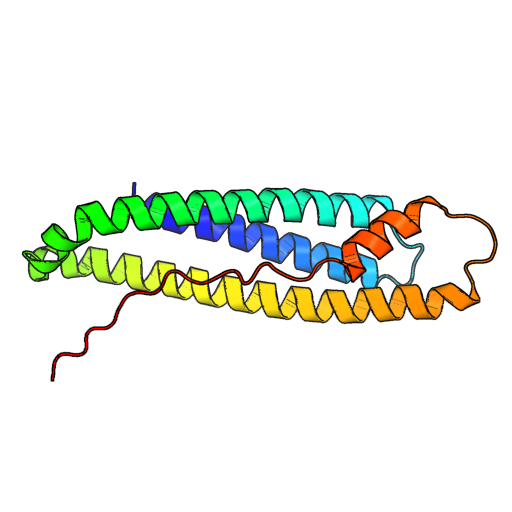9 17.228 1.00 53.81 146 GLN A O 1
ATOM 1202 N N . PHE A 1 147 ? -4.059 -3.532 16.474 1.00 42.28 147 PHE A N 1
ATOM 1203 C CA . PHE A 1 147 ? -4.844 -3.528 17.707 1.00 42.28 147 PHE A CA 1
ATOM 1204 C C . PHE A 1 147 ? -4.271 -4.601 18.628 1.00 42.28 147 PHE A C 1
ATOM 1206 O O . PHE A 1 147 ? -4.275 -5.780 18.276 1.00 42.28 147 PHE A O 1
ATOM 1213 N N . TYR A 1 148 ? -3.796 -4.208 19.810 1.00 49.22 148 TYR A N 1
ATOM 1214 C CA . TYR A 1 148 ? -3.474 -5.172 20.857 1.00 49.22 148 TYR A CA 1
ATOM 1215 C C . TYR A 1 148 ? -4.767 -5.871 21.299 1.00 49.22 148 TYR A C 1
ATOM 1217 O O . TYR A 1 148 ? -5.538 -5.334 22.093 1.00 49.22 148 TYR A O 1
ATOM 1225 N N . ASP A 1 149 ? -5.005 -7.071 20.768 1.00 44.88 149 ASP A N 1
ATOM 1226 C CA . ASP A 1 149 ? -5.942 -8.042 21.329 1.00 44.88 149 ASP A CA 1
ATOM 1227 C C . ASP A 1 149 ? -5.368 -8.516 22.668 1.00 44.88 149 ASP A C 1
ATOM 1229 O O . ASP A 1 149 ? -4.618 -9.491 22.747 1.00 44.88 149 ASP A O 1
ATOM 1233 N N . GLN A 1 150 ? -5.672 -7.787 23.742 1.00 45.59 150 GLN A N 1
ATOM 1234 C CA . GLN A 1 150 ? -5.544 -8.349 25.077 1.00 45.59 150 GLN A CA 1
ATOM 1235 C C . GLN A 1 150 ? -6.695 -9.333 25.269 1.00 45.59 150 GLN A C 1
ATOM 1237 O O . GLN A 1 150 ? -7.743 -8.998 25.821 1.00 45.59 150 GLN A O 1
ATOM 1242 N N . ARG A 1 151 ? -6.476 -10.575 24.828 1.00 36.47 151 ARG A N 1
ATOM 1243 C CA . ARG A 1 151 ? -7.209 -11.714 25.372 1.00 36.47 151 ARG A CA 1
ATOM 1244 C C . ARG A 1 151 ? -6.807 -11.853 26.831 1.00 36.47 151 ARG A C 1
ATOM 1246 O O . ARG A 1 151 ? -5.820 -12.507 27.156 1.00 36.47 151 ARG A O 1
ATOM 1253 N N . THR A 1 152 ? -7.569 -11.225 27.708 1.00 41.84 152 THR A N 1
ATOM 1254 C CA . THR A 1 152 ? -7.614 -11.602 29.112 1.00 41.84 152 THR A CA 1
ATOM 1255 C C . THR A 1 152 ? -8.279 -12.976 29.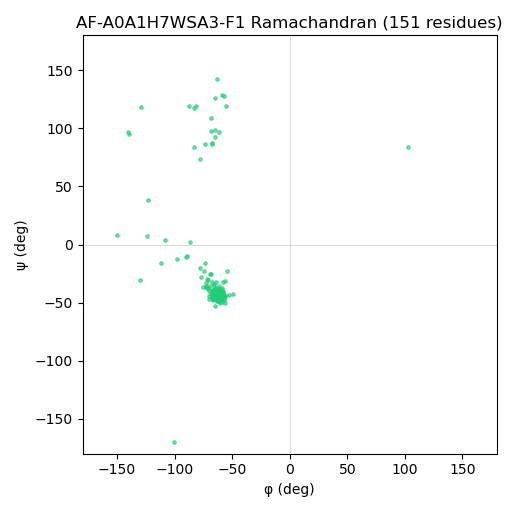204 1.00 41.84 152 THR A C 1
ATOM 1257 O O . THR A 1 152 ? -9.467 -13.137 28.924 1.00 41.84 152 THR A O 1
ATOM 1260 N N . ARG A 1 153 ? -7.475 -13.988 29.532 1.00 38.50 153 ARG A N 1
ATOM 1261 C CA . ARG A 1 153 ? -7.930 -15.166 30.271 1.00 38.50 153 ARG A CA 1
ATOM 1262 C C . ARG A 1 153 ? -7.477 -15.016 31.709 1.00 38.50 153 ARG A C 1
ATOM 1264 O O . ARG A 1 153 ? -6.362 -14.480 31.894 1.00 38.50 153 ARG A O 1
#

Sequence (153 aa):
MMEESLRDKIKVLEEIVKENETQREILESTTAFDEKGFDEAISRKGELIRRVENLNDGFESLYERVKKELEENKDKHREKIKIFQNLIREITDLSNSIEAGEKRNKTLAQNYFSSSKGQINQNRKSSQAALDYYLTMNKSKITPPQFYDQRTR

pLDDT: mean 72.8, std 15.76, range [36.47, 94.94]

Mean predicted aligned error: 11.03 Å

Secondary structure (DSSP, 8-state):
-HHHHHHHHHHHHHHHHHHHHHHHHHHH-SSS--HHHHHHHHHHHHHHHHHHHHHHHHHHHHHHHHHHHHHHTHHHHHHHHHHHHHHHHHHHHHHHHHHHHHHHHHHHHHHHHHHHTTT-SSS-SHHHHHHHHHHH------PPPPP------